Protein AF-A0A5C6AWB6-F1 (afdb_monomer_lite)

Foldseek 3Di:
DDWWWWAFPPPRDIDIDDDDPVCQQPWDADPPPRGTTDTDDPDPPPDDDDDDDPDDPDPDPDPDQAAAEDEQEEAEDEQEQAEEEPNHHYHYYNYHYYNYNHDYHYDPD

pLDDT: mean 71.45, std 16.47, range [33.84, 91.0]

InterPro domains:
  IPR013429 Putative regulatory protein FmdB, zinc ribbon domain [SM00834] (1-42)
  IPR013429 Putative regulatory protein FmdB, zinc ribbon domain [TIGR02605] (1-50)

Secondary structure (DSSP, 8-state):
--EEEEEETTT--EEEEE--SSSTTS-EE-TTT--EEEEP------S-------------------EEEEES-EEES-SEEEEEETT-EEEEES-EEES-SEEEEEE--

Radius of gyration: 19.04 Å; chains: 1; bounding box: 38×43×44 Å

Structure (mmCIF, N/CA/C/O backbone):
data_AF-A0A5C6AWB6-F1
#
_entry.id   AF-A0A5C6AWB6-F1
#
loop_
_atom_site.group_PDB
_atom_site.id
_atom_site.type_symbol
_atom_site.label_atom_id
_atom_site.label_alt_id
_atom_site.label_comp_id
_atom_site.label_asym_id
_atom_site.label_entity_id
_atom_site.label_seq_id
_atom_site.pdbx_PDB_ins_code
_atom_site.Cartn_x
_atom_site.Cartn_y
_atom_site.Cartn_z
_atom_site.occupancy
_atom_site.B_iso_or_equiv
_atom_site.auth_seq_id
_atom_site.auth_comp_id
_atom_site.auth_asym_id
_atom_site.auth_atom_id
_atom_site.pdbx_PDB_model_num
ATOM 1 N N . MET A 1 1 ? 18.624 3.581 -10.702 1.00 74.62 1 MET A N 1
ATOM 2 C CA . MET A 1 1 ? 17.691 2.516 -11.132 1.00 74.62 1 MET A CA 1
ATOM 3 C C . MET A 1 1 ? 16.361 2.770 -10.443 1.00 74.62 1 MET A C 1
ATOM 5 O O . MET A 1 1 ? 16.409 3.121 -9.269 1.00 74.62 1 MET A O 1
ATOM 9 N N . PRO A 1 2 ? 15.223 2.710 -11.150 1.00 85.00 2 PRO A N 1
ATOM 10 C CA . PRO A 1 2 ? 13.903 2.915 -10.554 1.00 85.00 2 PRO A CA 1
ATOM 11 C C . PRO A 1 2 ? 13.545 1.815 -9.545 1.00 85.00 2 PRO A C 1
ATOM 13 O O . PRO A 1 2 ? 14.001 0.676 -9.657 1.00 85.00 2 PRO A O 1
ATOM 16 N N . LEU A 1 3 ? 12.717 2.180 -8.569 1.00 88.25 3 LEU A N 1
ATOM 17 C CA . LEU A 1 3 ? 12.095 1.256 -7.627 1.00 88.25 3 LEU A CA 1
ATOM 18 C C . LEU A 1 3 ? 10.730 0.831 -8.181 1.00 88.25 3 LEU A C 1
ATOM 20 O O . LEU A 1 3 ? 9.963 1.677 -8.644 1.00 88.25 3 LEU A O 1
ATOM 24 N N . TYR A 1 4 ? 10.428 -0.462 -8.129 1.00 88.62 4 TYR A N 1
ATOM 25 C CA . TYR A 1 4 ? 9.132 -1.016 -8.514 1.00 88.62 4 TYR A CA 1
ATOM 26 C C . TYR A 1 4 ? 8.500 -1.750 -7.343 1.00 88.62 4 TYR A C 1
ATOM 28 O O . TYR A 1 4 ? 9.195 -2.427 -6.588 1.00 88.62 4 TYR A O 1
ATOM 36 N N . LEU A 1 5 ? 7.179 -1.643 -7.239 1.00 88.75 5 LEU A N 1
ATOM 37 C CA . LEU A 1 5 ? 6.384 -2.344 -6.244 1.00 88.75 5 LEU A CA 1
ATOM 38 C C . LEU A 1 5 ? 5.732 -3.574 -6.880 1.00 88.75 5 LEU A C 1
ATOM 40 O O . LEU A 1 5 ? 5.137 -3.473 -7.956 1.00 88.75 5 LEU A O 1
ATOM 44 N N . TYR A 1 6 ? 5.831 -4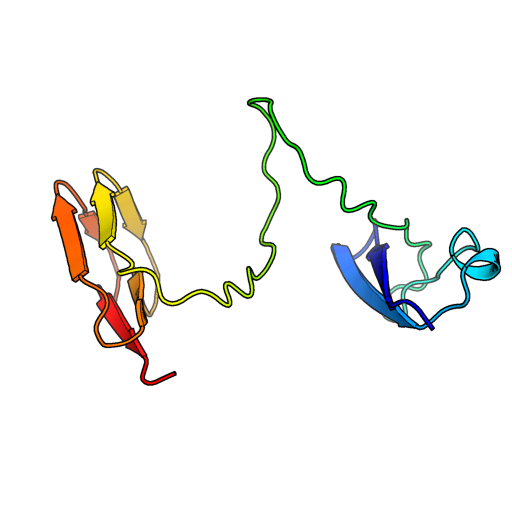.717 -6.212 1.00 88.06 6 TYR A N 1
ATOM 45 C CA . TYR A 1 6 ? 5.179 -5.963 -6.605 1.00 88.06 6 TYR A CA 1
ATOM 46 C C . TYR A 1 6 ? 4.293 -6.462 -5.471 1.00 88.06 6 TYR A C 1
ATOM 48 O O . TYR A 1 6 ? 4.698 -6.414 -4.311 1.00 88.06 6 TYR A O 1
ATOM 56 N N . GLU A 1 7 ? 3.113 -6.969 -5.804 1.00 88.19 7 GLU A N 1
ATOM 57 C CA . GLU A 1 7 ? 2.177 -7.564 -4.854 1.00 88.19 7 GLU A CA 1
ATOM 58 C C . GLU A 1 7 ? 2.086 -9.071 -5.091 1.00 88.19 7 GLU A C 1
ATOM 60 O O . GLU A 1 7 ? 1.957 -9.539 -6.225 1.00 88.19 7 GLU A O 1
ATOM 65 N N . CYS A 1 8 ? 2.180 -9.846 -4.012 1.00 87.56 8 CYS A N 1
ATOM 66 C CA . CYS A 1 8 ? 1.966 -11.282 -4.077 1.00 87.56 8 CYS A CA 1
ATOM 67 C C . CYS A 1 8 ? 0.482 -11.628 -3.915 1.00 87.56 8 CYS A C 1
ATOM 69 O O . CYS A 1 8 ? -0.089 -11.404 -2.852 1.00 87.56 8 CYS A O 1
ATOM 71 N N . ASN A 1 9 ? -0.116 -12.306 -4.896 1.00 83.75 9 ASN A N 1
ATOM 72 C CA . ASN A 1 9 ? -1.524 -12.726 -4.823 1.00 83.75 9 ASN A CA 1
ATOM 73 C C . ASN A 1 9 ? -1.801 -13.808 -3.760 1.00 83.75 9 ASN A C 1
ATOM 75 O O . ASN A 1 9 ? -2.952 -14.033 -3.400 1.00 83.75 9 ASN A O 1
ATOM 79 N N . SER A 1 10 ? -0.769 -14.507 -3.270 1.00 84.50 10 SER A N 1
ATOM 80 C CA . SER A 1 10 ? -0.929 -15.593 -2.287 1.00 84.50 10 SER A CA 1
ATOM 81 C C . SER A 1 10 ? -0.800 -15.126 -0.838 1.00 84.50 10 SER A C 1
ATOM 83 O O . SER A 1 10 ? -1.589 -15.545 0.004 1.00 84.50 10 SER A O 1
ATOM 85 N N . CYS A 1 11 ? 0.183 -14.275 -0.530 1.00 85.19 11 CYS A N 1
ATOM 86 C CA . CYS A 1 11 ? 0.412 -13.779 0.833 1.00 85.19 11 CYS A CA 1
ATOM 87 C C . CYS A 1 11 ? 0.089 -12.289 1.017 1.00 85.19 11 CYS A C 1
ATOM 89 O O . CYS A 1 11 ? 0.282 -11.765 2.112 1.00 85.19 11 CYS A O 1
ATOM 91 N N . SER A 1 12 ? -0.362 -11.601 -0.040 1.00 81.56 12 SER A N 1
ATOM 92 C CA . SER A 1 12 ? -0.698 -10.167 -0.050 1.00 81.56 12 SER A CA 1
ATOM 93 C C . SER A 1 12 ? 0.417 -9.262 0.484 1.00 81.56 12 SER A C 1
ATOM 95 O O . SER A 1 12 ? 0.165 -8.174 0.997 1.00 81.56 12 SER A O 1
ATOM 97 N N . CYS A 1 13 ? 1.665 -9.726 0.393 1.00 80.75 13 CYS A N 1
ATOM 98 C CA . CYS A 1 13 ? 2.834 -8.953 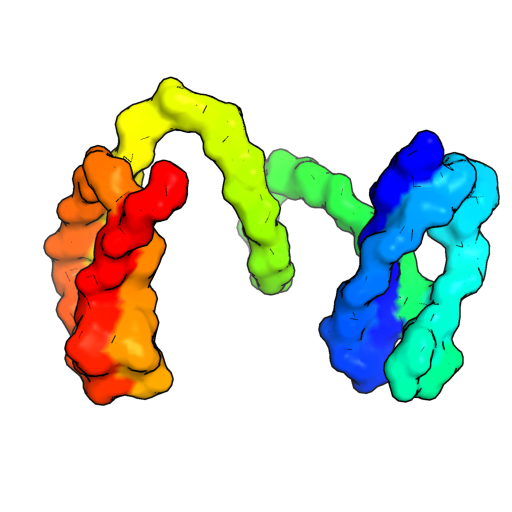0.777 1.00 80.75 13 CYS A CA 1
ATOM 99 C C . CYS A 1 13 ? 3.317 -8.107 -0.395 1.00 80.75 13 CYS A C 1
ATOM 101 O O . CYS A 1 13 ? 3.292 -8.538 -1.553 1.00 80.75 13 CYS A O 1
ATOM 103 N N . PHE A 1 14 ? 3.797 -6.916 -0.057 1.00 84.94 14 PHE A N 1
ATOM 104 C CA . PHE A 1 14 ? 4.385 -5.983 -0.999 1.00 84.94 14 PHE A CA 1
ATOM 105 C C . PHE A 1 14 ? 5.905 -6.102 -0.974 1.00 84.94 14 PHE A C 1
ATOM 107 O O . PHE A 1 14 ? 6.515 -6.184 0.092 1.00 84.94 14 PHE A O 1
ATOM 114 N N . HIS A 1 15 ? 6.509 -6.096 -2.156 1.00 85.81 15 HIS A N 1
ATOM 115 C CA . HIS A 1 15 ? 7.950 -6.150 -2.336 1.00 85.81 15 HIS A CA 1
ATOM 116 C C . HIS A 1 15 ? 8.413 -4.958 -3.166 1.00 85.81 15 HIS A C 1
ATOM 118 O O . HIS A 1 15 ? 7.965 -4.757 -4.295 1.00 85.81 15 HIS A O 1
ATOM 124 N N . GLU A 1 16 ? 9.333 -4.183 -2.603 1.00 89.88 16 GLU A N 1
ATOM 125 C CA . GLU A 1 16 ? 9.975 -3.054 -3.264 1.00 89.88 16 GLU A CA 1
ATOM 126 C C . GLU A 1 16 ? 11.317 -3.502 -3.841 1.00 89.88 16 GLU A C 1
ATOM 128 O O . GLU A 1 16 ? 12.211 -3.928 -3.113 1.00 89.88 16 GLU A O 1
ATOM 133 N N . VAL A 1 17 ? 11.466 -3.430 -5.164 1.00 89.44 17 VAL A N 1
ATOM 134 C CA . VAL A 1 17 ? 12.640 -3.966 -5.862 1.00 89.44 17 VAL A CA 1
ATOM 135 C C . VAL A 1 17 ? 13.232 -2.904 -6.779 1.00 89.44 17 VAL A C 1
ATOM 137 O O . VAL A 1 17 ? 12.546 -2.369 -7.654 1.00 89.44 17 VAL A O 1
ATOM 140 N N . LEU A 1 18 ? 14.527 -2.618 -6.618 1.00 91.00 18 LEU A N 1
ATOM 141 C CA . LEU A 1 18 ? 15.280 -1.821 -7.587 1.00 91.00 18 LEU A CA 1
ATOM 142 C C . LEU A 1 18 ? 15.591 -2.677 -8.814 1.00 91.00 18 LEU A C 1
ATOM 144 O O . LEU A 1 18 ? 16.329 -3.656 -8.718 1.00 91.00 18 LEU A O 1
ATOM 148 N N . ARG A 1 19 ? 15.064 -2.290 -9.976 1.00 88.62 19 ARG A N 1
ATOM 149 C CA . ARG A 1 19 ? 15.357 -2.953 -11.256 1.00 88.62 19 ARG A CA 1
ATOM 150 C C . ARG A 1 19 ? 15.627 -1.939 -12.351 1.00 88.62 19 ARG A C 1
ATOM 152 O O . ARG A 1 19 ? 15.319 -0.753 -12.216 1.00 88.62 19 ARG A O 1
ATOM 159 N N . LYS A 1 20 ? 16.204 -2.396 -13.456 1.00 90.44 20 LYS A N 1
ATOM 160 C CA . LYS A 1 20 ? 16.239 -1.598 -14.681 1.00 90.44 20 LYS A CA 1
ATOM 161 C C . LYS A 1 20 ? 14.854 -1.554 -15.337 1.00 90.44 20 LYS A C 1
ATOM 163 O O . LYS A 1 20 ? 13.967 -2.346 -15.027 1.00 90.44 20 LYS A O 1
ATOM 168 N N . MET A 1 21 ? 14.672 -0.601 -16.250 1.00 85.50 21 MET A N 1
ATOM 169 C CA . MET A 1 21 ? 13.397 -0.395 -16.949 1.00 85.50 21 MET A CA 1
ATOM 170 C C . MET A 1 21 ? 12.996 -1.574 -17.848 1.00 85.50 21 MET A C 1
ATOM 172 O O . MET A 1 21 ? 11.809 -1.830 -17.999 1.00 85.50 21 MET A O 1
ATOM 176 N N . ASP A 1 22 ? 13.960 -2.287 -18.424 1.00 90.94 22 ASP A N 1
ATOM 177 C CA . ASP A 1 22 ? 13.778 -3.493 -19.246 1.00 90.94 22 ASP A CA 1
ATOM 178 C C . ASP A 1 22 ? 13.463 -4.749 -18.414 1.00 90.94 22 ASP A C 1
ATOM 180 O O . ASP A 1 22 ? 12.810 -5.674 -18.889 1.00 90.94 22 ASP A O 1
ATOM 184 N N . GLU A 1 23 ? 13.880 -4.770 -17.150 1.00 86.44 23 GLU A N 1
ATOM 185 C CA . GLU A 1 23 ? 13.673 -5.881 -16.211 1.00 86.44 23 GLU A CA 1
ATOM 186 C C . GLU A 1 23 ? 12.370 -5.746 -15.396 1.00 86.44 23 GLU A C 1
ATOM 188 O O . GLU A 1 23 ? 12.020 -6.628 -14.604 1.00 86.44 23 GLU A O 1
ATOM 193 N N . ARG A 1 24 ? 11.635 -4.639 -15.567 1.00 84.25 24 ARG A N 1
ATOM 194 C CA . ARG A 1 24 ? 10.448 -4.312 -14.758 1.00 84.25 24 ARG A CA 1
ATOM 195 C C . ARG A 1 24 ? 9.268 -5.263 -14.970 1.00 84.25 24 ARG A C 1
ATOM 197 O O . ARG A 1 24 ? 8.458 -5.432 -14.074 1.00 84.25 24 ARG A O 1
ATOM 204 N N . ASP A 1 25 ? 9.131 -5.833 -16.163 1.00 84.94 25 ASP A N 1
ATOM 205 C CA . ASP A 1 25 ? 7.996 -6.697 -16.516 1.00 84.94 25 ASP A CA 1
ATOM 206 C C . ASP A 1 25 ? 8.374 -8.190 -16.404 1.00 84.94 25 ASP A C 1
ATOM 208 O O . ASP A 1 25 ? 7.579 -9.072 -16.721 1.00 84.94 25 ASP A O 1
ATOM 212 N N . GLN A 1 26 ? 9.590 -8.492 -15.930 1.00 88.31 26 GLN A N 1
ATOM 213 C CA . GLN A 1 26 ? 10.020 -9.860 -15.649 1.00 88.31 26 GLN A CA 1
ATOM 214 C C . GLN A 1 26 ? 9.347 -10.391 -14.382 1.00 88.31 26 GLN A C 1
ATOM 216 O O . GLN A 1 26 ? 9.228 -9.668 -13.389 1.00 88.31 26 GLN A O 1
ATOM 221 N N . ALA A 1 27 ? 8.996 -11.681 -14.391 1.00 84.25 27 ALA A N 1
ATOM 222 C CA . ALA A 1 27 ? 8.384 -12.353 -13.250 1.00 84.25 27 ALA A CA 1
ATOM 223 C C . ALA A 1 27 ? 9.190 -12.119 -11.959 1.00 84.25 27 ALA A C 1
ATOM 225 O O . ALA A 1 27 ? 10.416 -12.269 -11.920 1.00 84.25 27 ALA A O 1
ATOM 226 N N . PHE A 1 28 ? 8.487 -11.726 -10.901 1.00 87.56 28 PHE A N 1
ATOM 227 C CA . PHE A 1 28 ? 9.033 -11.617 -9.555 1.00 87.56 28 PHE A CA 1
ATOM 228 C C . PHE A 1 28 ? 8.386 -12.694 -8.687 1.00 87.56 28 PHE A C 1
ATOM 230 O O . PHE A 1 28 ? 7.184 -12.929 -8.791 1.00 87.56 28 PHE A O 1
ATOM 237 N N . PHE A 1 29 ? 9.181 -13.367 -7.861 1.00 89.50 29 PHE A N 1
ATOM 238 C CA . PHE A 1 29 ? 8.697 -14.400 -6.951 1.00 89.50 29 PHE A CA 1
ATOM 239 C C . PHE A 1 29 ? 8.754 -13.876 -5.524 1.00 89.50 29 PHE A C 1
ATOM 241 O O . PHE A 1 29 ? 9.733 -13.248 -5.124 1.00 89.50 29 PHE A O 1
ATOM 248 N N . CYS A 1 30 ? 7.704 -14.144 -4.759 1.00 87.38 30 CYS A N 1
ATOM 249 C CA . CYS A 1 30 ? 7.626 -13.759 -3.364 1.00 87.38 30 CYS A CA 1
ATOM 250 C C . CYS A 1 30 ? 8.666 -14.518 -2.535 1.00 87.38 30 CYS A C 1
ATOM 252 O O . CYS A 1 30 ? 8.695 -15.748 -2.540 1.0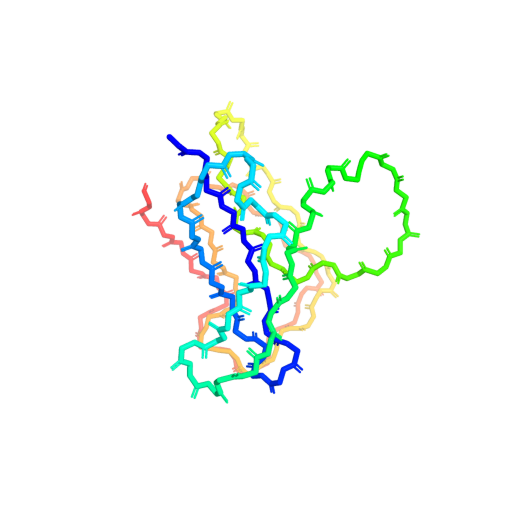0 87.38 30 CYS A O 1
ATOM 254 N N . GLU A 1 31 ? 9.452 -13.794 -1.742 1.00 83.75 31 GLU A N 1
ATOM 255 C CA . GLU A 1 31 ? 10.447 -14.392 -0.841 1.00 83.75 31 GLU A CA 1
ATOM 256 C C . GLU A 1 31 ? 9.822 -15.169 0.329 1.00 83.75 31 GLU A C 1
ATOM 258 O O . GLU A 1 31 ? 10.491 -15.987 0.952 1.00 83.75 31 GLU A O 1
ATOM 263 N N . GLN A 1 32 ? 8.539 -14.941 0.631 1.00 82.44 32 GLN A N 1
ATOM 264 C CA . GLN A 1 32 ? 7.854 -15.598 1.748 1.00 82.44 32 GLN A CA 1
ATOM 265 C C . GLN A 1 32 ? 7.124 -16.881 1.348 1.00 82.44 32 GLN A C 1
ATOM 267 O O . GLN A 1 32 ? 7.118 -17.844 2.109 1.00 82.44 32 GLN A O 1
ATOM 272 N N . CYS A 1 33 ? 6.482 -16.903 0.177 1.00 85.62 33 CYS A N 1
ATOM 273 C CA . CYS A 1 33 ? 5.644 -18.032 -0.242 1.00 85.62 33 CYS A CA 1
ATOM 274 C C . CYS A 1 33 ? 6.049 -18.653 -1.585 1.00 85.62 33 CYS A C 1
ATOM 276 O O . CYS A 1 33 ? 5.478 -19.667 -1.978 1.00 85.62 33 CYS A O 1
ATOM 278 N N . GLY A 1 34 ? 7.007 -18.063 -2.306 1.00 85.19 34 GLY A N 1
ATOM 279 C CA . GLY A 1 34 ? 7.468 -18.543 -3.612 1.00 85.19 34 GLY A CA 1
ATOM 280 C C . GLY A 1 34 ? 6.484 -18.329 -4.767 1.00 85.19 34 GLY A C 1
ATOM 281 O O . GLY A 1 34 ? 6.812 -18.648 -5.908 1.00 85.19 34 GLY A O 1
ATOM 282 N N . ALA A 1 35 ? 5.290 -17.788 -4.507 1.00 86.81 35 ALA A N 1
ATOM 283 C CA . ALA A 1 35 ? 4.307 -17.504 -5.546 1.00 86.81 35 ALA A CA 1
ATOM 284 C C . ALA A 1 35 ? 4.736 -16.324 -6.430 1.00 86.81 35 ALA A C 1
ATOM 286 O O . ALA A 1 35 ? 5.516 -15.462 -6.018 1.00 86.81 35 ALA A O 1
ATOM 287 N N . THR A 1 36 ? 4.209 -16.274 -7.653 1.00 88.00 36 THR A N 1
ATOM 288 C CA . THR A 1 36 ? 4.449 -15.164 -8.579 1.00 88.00 36 THR A CA 1
ATOM 289 C C . THR A 1 36 ? 3.745 -13.900 -8.094 1.00 88.00 36 THR A C 1
ATOM 291 O O . THR A 1 36 ? 2.582 -13.933 -7.689 1.00 88.00 36 THR A O 1
ATOM 294 N N . CYS A 1 37 ? 4.464 -12.787 -8.144 1.00 88.25 37 CYS A N 1
ATOM 295 C CA . CYS A 1 37 ? 3.960 -11.464 -7.827 1.00 88.25 37 CYS A CA 1
ATOM 296 C C . CYS A 1 37 ? 3.735 -10.659 -9.103 1.00 88.25 37 CYS A C 1
ATOM 298 O O . CYS A 1 37 ? 4.501 -10.761 -10.067 1.00 88.25 37 CYS A O 1
ATOM 300 N N . GLU A 1 38 ? 2.728 -9.797 -9.065 1.00 85.81 38 GLU A N 1
ATOM 301 C CA . GLU A 1 38 ? 2.402 -8.887 -10.155 1.00 85.81 38 GLU A CA 1
ATOM 302 C C . GLU A 1 38 ? 2.897 -7.477 -9.841 1.00 85.81 38 GLU A C 1
ATOM 304 O O . GLU A 1 38 ? 2.932 -7.046 -8.686 1.00 85.81 38 GLU A O 1
ATOM 309 N N . ARG A 1 39 ? 3.329 -6.753 -10.878 1.00 87.06 39 ARG A N 1
ATOM 310 C CA . ARG A 1 39 ? 3.823 -5.385 -10.723 1.00 87.06 39 ARG A CA 1
ATOM 311 C C . ARG A 1 39 ? 2.654 -4.436 -10.493 1.00 87.06 39 ARG A C 1
ATOM 313 O O . ARG A 1 39 ? 1.772 -4.311 -11.341 1.00 87.06 39 ARG A O 1
ATOM 320 N N . VAL A 1 40 ? 2.706 -3.693 -9.396 1.00 86.06 40 VAL A N 1
ATOM 321 C CA . VAL A 1 40 ? 1.716 -2.667 -9.080 1.00 86.06 40 VAL A CA 1
ATOM 322 C C . VAL A 1 40 ? 1.990 -1.440 -9.947 1.00 86.06 40 VAL A C 1
ATOM 324 O O . VAL A 1 40 ? 3.044 -0.804 -9.866 1.00 86.06 40 VAL A O 1
ATOM 327 N N . MET A 1 41 ? 1.034 -1.109 -10.811 1.00 77.88 41 MET A N 1
ATOM 328 C CA . MET A 1 41 ? 1.051 0.119 -11.601 1.00 77.88 41 MET A CA 1
ATOM 329 C C . MET A 1 41 ? 0.435 1.247 -10.778 1.00 77.88 41 MET A C 1
ATOM 331 O O . MET A 1 41 ? -0.785 1.351 -10.671 1.00 77.88 41 MET A O 1
ATOM 335 N N . THR A 1 42 ? 1.264 2.122 -10.212 1.00 63.69 42 THR A N 1
ATOM 336 C CA . THR A 1 42 ? 0.791 3.355 -9.571 1.00 63.69 42 THR A CA 1
ATOM 337 C C . THR A 1 42 ? 0.380 4.363 -10.644 1.00 63.69 42 THR A C 1
ATOM 339 O O . THR A 1 42 ? 1.121 5.273 -11.011 1.00 63.69 42 THR A O 1
ATOM 342 N N . CYS A 1 43 ? -0.818 4.189 -11.194 1.00 54.34 43 CYS A N 1
ATOM 343 C CA . CYS A 1 43 ? -1.474 5.227 -11.976 1.00 54.34 43 CYS A CA 1
ATOM 344 C C . CYS A 1 43 ? -2.003 6.272 -10.987 1.00 54.34 43 CYS A C 1
ATOM 346 O O . CYS A 1 43 ? -2.849 5.957 -10.150 1.00 54.34 43 CYS A O 1
ATOM 348 N N . ALA A 1 44 ? -1.527 7.516 -11.067 1.00 48.53 44 ALA A N 1
ATOM 349 C CA . ALA A 1 44 ? -2.190 8.623 -10.390 1.00 48.53 44 ALA A CA 1
ATOM 350 C C . ALA A 1 44 ? -3.601 8.760 -10.985 1.00 48.53 44 ALA A C 1
ATOM 352 O O . ALA A 1 44 ? -3.772 9.293 -12.080 1.00 48.53 44 ALA A O 1
ATOM 353 N N . ASN A 1 45 ? -4.608 8.221 -10.296 1.00 48.19 45 ASN A N 1
ATOM 354 C CA . ASN A 1 45 ? -6.011 8.359 -10.673 1.00 48.19 45 ASN A CA 1
ATOM 355 C C . ASN A 1 45 ? -6.441 9.821 -10.467 1.00 48.19 45 ASN A C 1
ATOM 357 O O . ASN A 1 45 ? -6.998 10.184 -9.432 1.00 48.19 45 ASN A O 1
ATOM 361 N N . LEU A 1 46 ? -6.177 10.684 -11.452 1.00 46.97 46 LEU A N 1
ATOM 362 C CA . LEU A 1 46 ? -6.888 11.950 -11.586 1.00 46.97 46 LEU A CA 1
ATOM 363 C C . LEU A 1 46 ? -8.292 11.607 -12.104 1.00 46.97 46 LEU A C 1
ATOM 365 O O . LEU A 1 46 ? -8.463 11.313 -13.281 1.00 46.97 46 LEU A O 1
ATOM 369 N N . ASN A 1 47 ? -9.281 11.648 -11.208 1.00 49.84 47 ASN A N 1
ATOM 370 C CA . ASN A 1 47 ? -10.701 11.355 -11.442 1.00 49.84 47 ASN A CA 1
ATOM 371 C C . ASN A 1 47 ? -11.057 9.876 -11.686 1.00 49.84 47 ASN A C 1
ATOM 373 O O . ASN A 1 47 ? -10.957 9.376 -12.801 1.00 49.84 47 ASN A O 1
ATOM 377 N N . SER A 1 48 ? -11.646 9.223 -10.678 1.00 39.62 48 SER A N 1
ATOM 378 C CA . SER A 1 48 ? -13.038 8.728 -10.728 1.00 39.62 48 SER A CA 1
ATOM 379 C C . SER A 1 48 ? -13.364 7.900 -9.485 1.00 39.62 48 SER A C 1
ATOM 381 O O . SER A 1 48 ? -12.576 7.091 -9.010 1.00 39.62 48 SER A O 1
ATOM 383 N N . LYS A 1 49 ? -14.553 8.144 -8.944 1.00 47.69 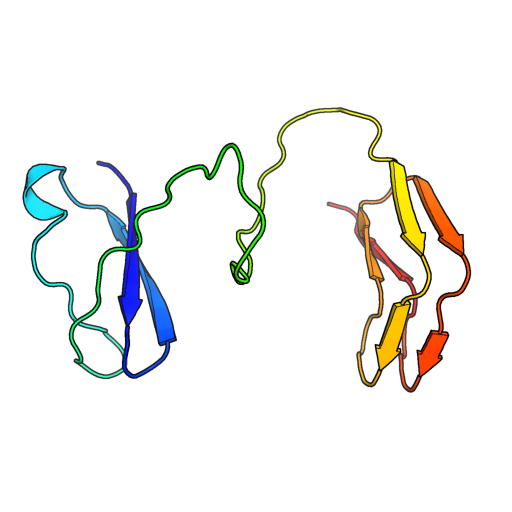49 LYS A N 1
ATOM 384 C CA . LYS A 1 49 ? -15.144 7.453 -7.801 1.00 47.69 49 LYS A CA 1
ATOM 385 C C . LYS A 1 49 ? -15.293 5.959 -8.108 1.00 47.69 49 LYS A C 1
ATOM 387 O O . LYS A 1 49 ? -16.178 5.639 -8.883 1.00 47.69 49 LYS A O 1
ATOM 392 N N . THR A 1 50 ? -14.479 5.097 -7.496 1.00 43.44 50 THR A N 1
ATOM 393 C CA . THR A 1 50 ? -14.811 3.741 -6.994 1.00 43.44 50 THR A CA 1
ATOM 394 C C . THR A 1 50 ? -13.531 2.982 -6.628 1.00 43.44 50 THR A C 1
ATOM 396 O O . THR A 1 50 ? -12.491 3.195 -7.241 1.00 43.44 50 THR A O 1
ATOM 399 N N . SER A 1 51 ? -13.656 2.068 -5.659 1.00 42.09 51 SER A N 1
ATOM 400 C CA . SER A 1 51 ? -12.695 1.030 -5.240 1.00 42.09 51 SER A CA 1
ATOM 401 C C . SER A 1 51 ? -11.396 1.489 -4.560 1.00 42.09 51 SER A C 1
ATOM 403 O O . SER A 1 51 ? -10.365 1.703 -5.183 1.00 42.09 51 SER A O 1
ATOM 405 N N . GLU A 1 52 ? -11.506 1.609 -3.235 1.00 48.25 52 GLU A N 1
ATOM 406 C CA . GLU A 1 52 ? -10.550 1.199 -2.193 1.00 48.25 52 GLU A CA 1
ATOM 407 C C . GLU A 1 52 ? -9.107 0.883 -2.634 1.00 48.25 52 GLU A C 1
ATOM 409 O O . GLU A 1 52 ? -8.708 -0.273 -2.761 1.00 48.25 52 GLU A O 1
ATOM 414 N N . CYS A 1 53 ? -8.278 1.922 -2.739 1.00 36.72 53 CYS A N 1
ATOM 415 C CA . CYS A 1 53 ? -6.831 1.773 -2.600 1.00 36.72 53 CYS A CA 1
ATOM 416 C C . CYS A 1 53 ? -6.489 1.665 -1.110 1.00 36.72 53 CYS A C 1
ATOM 418 O O . CYS A 1 53 ? -6.643 2.632 -0.357 1.00 36.72 53 CYS A O 1
ATOM 420 N N . LYS A 1 54 ? -6.005 0.502 -0.671 1.00 44.09 54 LYS A N 1
ATOM 421 C CA . LYS A 1 54 ? -5.416 0.362 0.662 1.00 44.09 54 LYS A CA 1
ATOM 422 C C . LYS A 1 54 ? -4.042 1.039 0.685 1.00 44.09 54 LYS A C 1
ATOM 424 O O . LYS A 1 54 ? -3.121 0.620 -0.000 1.00 44.09 54 LYS A O 1
ATOM 429 N N . ALA A 1 55 ? -3.985 2.106 1.481 1.00 42.22 55 ALA A N 1
ATOM 430 C CA . ALA A 1 55 ? -2.822 2.741 2.097 1.00 42.22 55 ALA A CA 1
ATOM 431 C C . ALA A 1 55 ? -1.574 2.932 1.214 1.00 42.22 55 ALA A C 1
ATOM 433 O O . ALA A 1 55 ? -0.608 2.180 1.284 1.00 42.22 55 ALA A O 1
ATOM 434 N N . SER A 1 56 ? -1.545 4.046 0.481 1.00 44.56 56 SER A N 1
ATOM 435 C CA . SER A 1 56 ? -0.287 4.702 0.117 1.00 44.56 56 SER A CA 1
ATOM 436 C C . SER A 1 56 ? 0.094 5.658 1.248 1.00 44.56 56 SER A C 1
ATOM 438 O O . SER A 1 56 ? -0.642 6.610 1.517 1.00 44.56 56 SER A O 1
ATOM 440 N N . THR A 1 57 ? 1.228 5.423 1.908 1.00 42.38 57 THR A N 1
ATOM 441 C CA . THR A 1 57 ? 1.889 6.418 2.761 1.00 42.38 57 THR A CA 1
ATOM 442 C C . THR A 1 57 ? 2.194 7.642 1.897 1.00 42.38 57 THR A C 1
ATOM 444 O O . THR A 1 57 ? 3.098 7.623 1.065 1.00 42.38 57 THR A O 1
ATOM 447 N N . GLN A 1 58 ? 1.376 8.689 2.023 1.00 42.88 58 GLN A N 1
ATOM 448 C CA . GLN A 1 58 ? 1.587 9.953 1.327 1.00 42.88 58 GLN A CA 1
ATOM 449 C C . GLN A 1 58 ? 2.724 10.705 2.024 1.00 42.88 58 GLN A C 1
ATOM 451 O O . GLN A 1 58 ? 2.520 11.284 3.088 1.00 42.88 58 GLN A O 1
ATOM 456 N N . TYR A 1 59 ? 3.907 10.739 1.414 1.00 33.84 59 TYR A N 1
ATOM 457 C CA . TYR A 1 59 ? 4.887 11.784 1.703 1.00 33.84 59 TYR A CA 1
ATOM 458 C C . TYR A 1 59 ? 4.347 13.096 1.121 1.00 33.84 59 TYR A C 1
ATOM 460 O O . TYR A 1 59 ? 4.478 13.364 -0.073 1.00 33.84 59 TYR A O 1
ATOM 468 N N . ARG A 1 60 ? 3.659 13.884 1.953 1.00 41.72 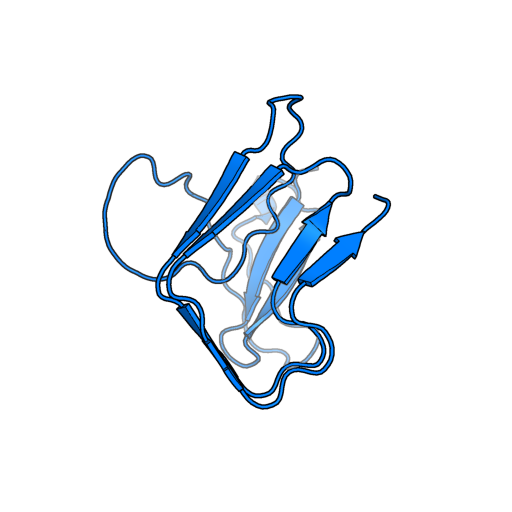60 ARG A N 1
ATOM 469 C CA . ARG A 1 60 ? 3.322 15.277 1.644 1.00 41.72 60 ARG A CA 1
ATOM 470 C C . ARG A 1 60 ? 4.484 16.152 2.092 1.00 41.72 60 ARG A C 1
ATOM 472 O O . ARG A 1 60 ? 4.544 16.553 3.247 1.00 41.72 60 ARG A O 1
ATOM 479 N N . ASP A 1 61 ? 5.393 16.434 1.168 1.00 39.38 61 ASP A N 1
ATOM 480 C CA . ASP A 1 61 ? 6.271 17.592 1.293 1.00 39.38 61 ASP A CA 1
ATOM 481 C C . ASP A 1 61 ? 5.485 18.813 0.797 1.00 39.38 61 ASP A C 1
ATOM 483 O O . ASP A 1 61 ? 5.036 18.858 -0.352 1.00 39.38 61 ASP A O 1
ATOM 487 N N . GLY A 1 62 ? 5.192 19.743 1.699 1.00 39.31 62 GLY A N 1
ATOM 488 C CA . GLY A 1 62 ? 4.364 20.902 1.390 1.00 39.31 62 GLY A CA 1
ATOM 489 C C . GLY A 1 62 ? 3.762 21.529 2.634 1.00 39.31 62 GLY A C 1
ATOM 490 O O . GLY A 1 62 ? 2.649 21.190 3.036 1.00 39.31 62 GLY A O 1
ATOM 491 N N . THR A 1 63 ? 4.496 22.490 3.195 1.00 43.28 63 THR A N 1
ATOM 492 C CA . THR A 1 63 ? 4.012 23.527 4.113 1.00 43.28 63 THR A CA 1
ATOM 493 C C . THR A 1 63 ? 2.700 24.120 3.603 1.00 43.28 63 THR A C 1
ATOM 495 O O . THR A 1 63 ? 2.667 25.037 2.785 1.00 43.28 63 THR A O 1
ATOM 498 N N . SER A 1 64 ? 1.603 23.559 4.076 1.00 45.50 64 SER A N 1
ATOM 499 C CA . SER A 1 64 ? 0.250 24.060 3.927 1.00 45.50 64 SER A CA 1
ATOM 500 C C . SER A 1 64 ? -0.392 23.779 5.270 1.00 45.50 64 SER A C 1
ATOM 502 O O . SER A 1 64 ? -0.222 22.687 5.804 1.00 45.50 64 SER A O 1
ATOM 504 N N . GLU A 1 65 ? -1.011 24.781 5.881 1.00 47.84 65 GLU A N 1
ATOM 505 C CA . GLU A 1 65 ? -1.679 24.633 7.171 1.00 47.84 65 GLU A CA 1
ATOM 506 C C . GLU A 1 65 ? -2.702 23.493 7.053 1.00 47.84 65 GLU A C 1
ATOM 508 O O . GLU A 1 65 ? -3.732 23.624 6.390 1.00 47.84 65 GLU A O 1
ATOM 513 N N . ILE A 1 66 ? -2.363 22.322 7.603 1.00 52.81 66 ILE A N 1
ATOM 514 C CA . ILE A 1 66 ? -3.170 21.113 7.456 1.00 52.81 66 ILE A CA 1
ATOM 515 C C . ILE A 1 66 ? -4.343 21.247 8.426 1.00 52.81 66 ILE A C 1
ATOM 517 O O . ILE A 1 66 ? -4.262 20.860 9.589 1.00 52.81 66 ILE A O 1
ATOM 521 N N . GLU A 1 67 ? -5.445 21.831 7.966 1.00 55.94 67 GLU A N 1
ATOM 522 C CA . GLU A 1 67 ? -6.714 21.748 8.683 1.00 55.94 67 GLU A CA 1
ATOM 523 C C . GLU A 1 67 ? -7.362 20.388 8.390 1.00 55.94 67 GLU A C 1
ATOM 525 O O . GLU A 1 67 ? -7.745 20.089 7.258 1.00 55.94 67 GLU A O 1
ATOM 530 N N . SER A 1 68 ? -7.476 19.542 9.417 1.00 60.78 68 SER A N 1
ATOM 531 C CA . SER A 1 68 ? -8.129 18.231 9.309 1.00 60.78 68 SER A CA 1
ATOM 532 C C . SER A 1 68 ? -9.523 18.281 9.932 1.00 60.78 68 SER A C 1
ATOM 534 O O . SER A 1 68 ? -9.666 18.522 11.132 1.00 60.78 68 SER A O 1
ATOM 536 N N . GLN A 1 69 ? -10.562 18.042 9.125 1.00 63.19 69 GLN A N 1
ATOM 537 C CA . GLN A 1 69 ? -11.947 17.918 9.591 1.00 63.19 69 GLN A CA 1
ATOM 538 C C . GLN A 1 69 ? -12.350 16.442 9.617 1.00 63.19 69 GLN A C 1
ATOM 540 O O . GLN A 1 69 ? -12.354 15.783 8.578 1.00 63.19 69 GLN A O 1
ATOM 545 N N . ILE A 1 70 ? -12.694 15.916 10.794 1.00 66.50 70 ILE A N 1
ATOM 546 C CA . ILE A 1 70 ? -13.117 14.519 10.963 1.00 66.50 70 ILE A CA 1
ATOM 547 C C . ILE A 1 70 ? -14.513 14.530 11.580 1.00 66.50 70 ILE A C 1
ATOM 549 O O . ILE A 1 70 ? -14.683 14.962 12.721 1.00 66.50 70 ILE A O 1
ATOM 553 N N . ASN A 1 71 ? -15.511 14.052 10.832 1.00 65.19 71 ASN A N 1
ATOM 554 C CA . ASN A 1 71 ? -16.915 14.132 11.231 1.00 65.19 71 ASN A CA 1
ATOM 555 C C . ASN A 1 71 ? -17.632 12.781 11.122 1.00 65.19 71 ASN A C 1
ATOM 557 O O . ASN A 1 71 ? -17.407 12.044 10.164 1.00 65.19 71 ASN A O 1
ATOM 561 N N . ASN A 1 72 ? -18.548 12.513 12.060 1.00 57.62 72 ASN A N 1
ATOM 562 C CA . ASN A 1 72 ? -19.476 11.370 12.063 1.00 57.62 72 ASN A CA 1
ATOM 563 C C . ASN A 1 72 ? -18.827 9.974 12.038 1.00 57.62 72 ASN A C 1
ATOM 565 O O . ASN A 1 72 ? -19.436 9.020 11.553 1.00 57.62 72 ASN A O 1
ATOM 569 N N . ASN A 1 73 ? -17.609 9.827 12.565 1.00 65.88 73 ASN A N 1
ATOM 570 C CA . ASN A 1 73 ? -16.927 8.536 12.580 1.00 65.88 73 ASN A CA 1
ATOM 571 C C . ASN A 1 73 ? -17.089 7.823 13.922 1.00 65.88 73 ASN A C 1
ATOM 573 O O . ASN A 1 73 ? -16.926 8.422 14.986 1.00 65.88 73 ASN A O 1
ATOM 577 N N . THR A 1 74 ? -17.372 6.519 13.864 1.00 69.62 74 THR A N 1
ATOM 578 C CA . THR A 1 74 ? -17.295 5.633 15.031 1.00 69.62 74 THR A CA 1
ATOM 579 C C . THR A 1 74 ? -16.019 4.810 14.941 1.00 69.62 74 THR A C 1
ATOM 581 O O . THR A 1 74 ? -15.846 4.035 14.003 1.00 69.62 74 THR A O 1
ATOM 584 N N . MET A 1 75 ? -15.120 4.984 15.903 1.00 72.69 75 MET A N 1
ATOM 585 C CA . MET A 1 75 ? -13.872 4.232 15.995 1.00 72.69 75 MET A CA 1
ATOM 586 C C . MET A 1 75 ? -13.998 3.231 17.140 1.00 72.69 75 MET A C 1
ATOM 588 O O . MET A 1 75 ? -14.392 3.619 18.241 1.00 72.69 75 MET A O 1
ATOM 592 N N . THR A 1 76 ? -13.673 1.958 16.897 1.00 71.25 76 THR A N 1
ATOM 593 C CA . THR A 1 76 ? -13.778 0.914 17.926 1.00 71.25 76 THR A CA 1
ATOM 594 C C . THR A 1 76 ? -12.506 0.081 18.058 1.00 71.25 76 THR A C 1
ATOM 596 O O . THR A 1 76 ? -11.819 -0.163 17.069 1.00 71.25 76 THR A O 1
ATOM 599 N N . ASN A 1 77 ? -12.205 -0.363 19.284 1.00 56.06 77 ASN A N 1
ATOM 600 C CA . ASN A 1 77 ? -11.174 -1.364 19.604 1.00 56.06 77 ASN A CA 1
ATOM 601 C C . ASN A 1 77 ? -9.747 -1.027 19.108 1.00 56.06 77 ASN A C 1
ATOM 603 O O . ASN A 1 77 ? -9.044 -1.890 18.582 1.00 56.06 77 ASN A O 1
ATOM 607 N N . GLY A 1 78 ? -9.302 0.220 19.293 1.00 68.31 78 GLY A N 1
ATOM 608 C CA . GLY A 1 78 ? -7.947 0.678 18.947 1.00 68.31 78 GLY A CA 1
ATOM 609 C C . GLY A 1 78 ? -7.157 1.175 20.164 1.00 68.31 78 GLY A C 1
ATOM 610 O O . GLY A 1 78 ? -7.726 1.731 21.097 1.00 68.31 78 GLY A O 1
ATOM 611 N N . ARG A 1 79 ? -5.823 1.030 20.174 1.00 73.38 79 ARG A N 1
ATOM 612 C CA . ARG A 1 79 ? -4.982 1.671 21.212 1.00 73.38 79 ARG A CA 1
ATOM 613 C C . ARG A 1 79 ? -5.036 3.198 21.088 1.00 73.38 79 ARG A C 1
ATOM 615 O O . ARG A 1 79 ? -5.190 3.894 22.085 1.00 73.38 79 ARG A O 1
ATOM 622 N N . VAL A 1 80 ? -4.968 3.694 19.855 1.00 74.31 80 VAL A N 1
ATOM 623 C CA . VAL A 1 80 ? -5.088 5.111 19.504 1.00 74.31 80 VAL A CA 1
ATOM 624 C C . VAL A 1 80 ? -6.201 5.260 18.466 1.00 74.31 80 VAL A C 1
ATOM 626 O O . VAL A 1 80 ? -6.280 4.445 17.550 1.00 74.31 80 VAL A O 1
ATOM 629 N N . GLY A 1 81 ? -7.065 6.264 18.617 1.00 77.88 81 GLY A N 1
ATOM 630 C CA . GLY A 1 81 ? -8.099 6.614 17.647 1.00 77.88 81 GLY A CA 1
ATOM 631 C C . GLY A 1 81 ? -7.499 7.382 16.475 1.00 77.88 81 GLY A C 1
ATOM 632 O O . GLY A 1 81 ? -7.279 6.833 15.403 1.00 77.88 81 GLY A O 1
ATOM 633 N N . ILE A 1 82 ? -7.202 8.658 16.688 1.00 79.06 82 ILE A N 1
ATOM 634 C CA . ILE A 1 82 ? -6.673 9.574 15.677 1.00 79.06 82 ILE A CA 1
ATOM 635 C C . ILE A 1 82 ? 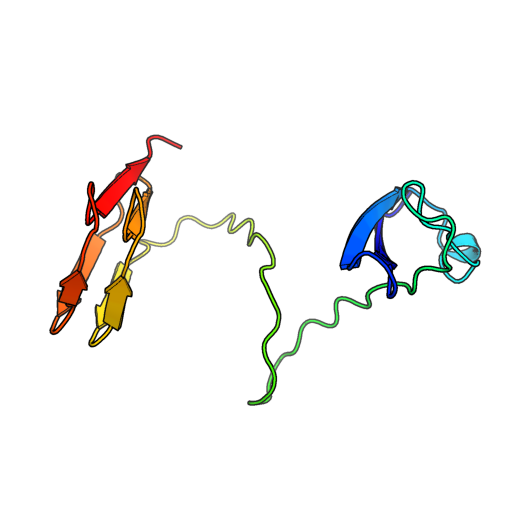-5.214 9.873 16.019 1.00 79.06 82 ILE A C 1
ATOM 637 O O . ILE A 1 82 ? -4.915 10.175 17.165 1.00 79.06 82 ILE A O 1
ATOM 641 N N . SER A 1 83 ? -4.306 9.817 15.048 1.00 78.31 83 SER A N 1
ATOM 642 C CA . SER A 1 83 ? -2.912 10.234 15.233 1.00 78.31 83 SER A CA 1
ATOM 643 C C . SER A 1 83 ? -2.605 11.379 14.273 1.00 78.31 83 SER A C 1
ATOM 645 O O . SER A 1 83 ? -2.875 11.259 13.077 1.00 78.31 83 SER A O 1
ATOM 647 N N . VAL A 1 84 ? -2.127 12.505 14.796 1.00 79.88 84 VAL A N 1
ATOM 648 C CA . VAL A 1 84 ? -1.902 13.754 14.050 1.00 79.88 84 VAL A CA 1
ATOM 649 C C . VAL A 1 84 ? -0.546 14.354 14.398 1.00 79.88 84 VAL A C 1
ATOM 651 O O . VAL A 1 84 ? -0.078 14.215 15.522 1.00 79.88 84 VAL A O 1
ATOM 654 N N . SER A 1 85 ? 0.090 15.053 13.461 1.00 76.25 85 SER A N 1
ATOM 655 C CA . SER A 1 85 ? 1.332 15.774 13.748 1.00 76.25 85 SER A CA 1
ATOM 656 C C . SER A 1 85 ? 1.059 17.009 14.611 1.00 76.25 85 SER A C 1
ATOM 658 O O . SER A 1 85 ? 0.010 17.663 14.513 1.00 76.25 85 SER A O 1
ATOM 660 N N . LYS A 1 86 ? 2.001 17.337 15.492 1.00 72.62 86 LYS A N 1
ATOM 661 C CA . LYS A 1 86 ? 1.909 18.497 16.379 1.00 72.62 86 LYS A CA 1
ATOM 662 C C . LYS A 1 86 ? 1.833 19.798 15.575 1.00 72.62 86 LYS A C 1
ATOM 664 O O . LYS A 1 86 ? 2.581 20.006 14.630 1.00 72.62 86 LYS A O 1
ATOM 669 N N . GLY A 1 87 ? 0.906 20.676 15.958 1.00 72.94 87 GLY A N 1
ATOM 670 C CA . GLY A 1 87 ? 0.604 21.913 15.223 1.00 72.94 87 GLY A CA 1
ATOM 671 C C . GLY A 1 87 ? -0.540 21.784 14.211 1.00 72.94 87 GLY A C 1
ATOM 672 O O . GLY A 1 87 ? -1.022 22.799 13.716 1.00 72.94 87 GLY A O 1
ATOM 673 N N . THR A 1 88 ? -1.041 20.570 13.958 1.00 71.38 88 THR A N 1
ATOM 674 C CA . THR A 1 88 ? -2.232 20.347 13.126 1.00 71.38 88 THR A CA 1
ATOM 675 C C . THR A 1 88 ? -3.489 20.825 13.848 1.00 71.38 88 THR A C 1
ATOM 677 O O . THR A 1 88 ? -3.779 20.412 14.975 1.00 71.38 88 THR A O 1
ATOM 680 N N . LYS A 1 89 ? -4.282 21.667 13.182 1.00 76.94 89 LYS A N 1
ATOM 681 C CA . LYS A 1 89 ? -5.587 22.100 13.684 1.00 76.94 89 LYS A CA 1
ATOM 682 C C . LYS A 1 89 ? -6.637 21.060 13.304 1.00 76.94 89 LYS A C 1
ATOM 684 O O . LYS A 1 89 ? -6.912 20.835 12.125 1.00 76.94 89 LYS A O 1
ATOM 689 N N . VAL A 1 90 ? -7.224 20.423 14.314 1.00 73.12 90 VAL A N 1
ATOM 690 C CA . VAL A 1 90 ? -8.225 19.365 14.136 1.00 73.12 90 VAL A CA 1
ATOM 691 C C . VAL A 1 90 ? -9.598 19.883 14.552 1.00 73.12 90 VAL A C 1
ATOM 693 O O . VAL A 1 90 ? -9.766 20.377 15.666 1.00 73.12 90 VAL A O 1
ATOM 696 N N . SER A 1 91 ? -10.589 19.753 13.670 1.00 76.19 91 SER A N 1
ATOM 697 C CA . SER A 1 91 ? -11.999 19.989 13.993 1.00 76.19 91 SER A CA 1
ATOM 698 C C . SER A 1 91 ? -12.744 18.658 14.019 1.00 76.19 91 SER A C 1
ATOM 700 O O . SER A 1 91 ? -12.723 17.911 13.039 1.00 76.19 91 SER A O 1
ATOM 702 N N . LEU A 1 92 ? -13.373 18.351 15.156 1.00 73.56 92 LEU A N 1
ATOM 703 C CA . LEU A 1 92 ? -14.096 17.104 15.387 1.00 73.56 92 LEU A CA 1
ATOM 704 C C . LEU A 1 92 ? -15.569 17.395 15.657 1.00 73.56 92 LEU A C 1
ATOM 706 O O . LEU A 1 92 ? -15.884 18.138 16.585 1.00 73.56 92 LEU A O 1
ATOM 710 N N . SER A 1 93 ? -16.472 16.757 14.913 1.00 74.81 93 SER A N 1
ATOM 711 C CA . SER A 1 93 ? -17.904 16.793 15.230 1.00 74.81 93 SER A CA 1
ATOM 712 C C . SER A 1 93 ? -18.575 15.431 15.033 1.00 74.81 93 SER A C 1
ATOM 714 O O . SER A 1 93 ? -18.278 14.697 14.096 1.00 74.81 93 SER A O 1
ATOM 716 N N . GLY A 1 94 ? -19.461 15.051 15.956 1.00 73.50 94 GLY A N 1
ATOM 717 C CA . GLY A 1 94 ? -20.246 13.813 15.839 1.00 73.50 94 GLY A CA 1
ATOM 718 C C . GLY A 1 94 ? -19.444 12.504 15.895 1.00 73.50 94 GLY A C 1
ATOM 719 O O . GLY A 1 94 ? -19.942 11.479 15.442 1.00 73.50 94 GLY A O 1
ATOM 720 N N . ASN A 1 95 ? -18.213 12.510 16.418 1.00 78.44 95 ASN A N 1
ATOM 721 C CA . ASN A 1 95 ? -17.394 11.297 16.505 1.00 78.44 95 ASN A CA 1
ATOM 722 C C . ASN A 1 95 ? -17.683 10.500 17.782 1.00 78.44 95 ASN A C 1
ATOM 724 O O . ASN A 1 95 ? -17.916 11.074 18.848 1.00 78.44 95 ASN A O 1
ATOM 728 N N . ARG A 1 96 ? -17.613 9.171 17.680 1.00 78.06 96 ARG A N 1
ATOM 729 C CA . ARG A 1 96 ? -17.821 8.228 18.784 1.00 78.06 96 ARG A CA 1
ATOM 730 C C . ARG A 1 96 ? -16.615 7.299 18.898 1.00 78.06 96 ARG A C 1
ATOM 732 O O . ARG A 1 96 ? -16.235 6.656 17.927 1.00 78.06 96 ARG A O 1
ATOM 739 N N . PHE A 1 97 ? -16.017 7.223 20.081 1.00 78.94 97 PHE A N 1
ATOM 740 C CA . PHE A 1 97 ? -14.890 6.331 20.360 1.00 78.94 97 PHE A CA 1
ATOM 741 C C . PHE A 1 97 ? -15.351 5.254 21.340 1.00 78.94 97 PHE A C 1
ATOM 743 O O . PHE A 1 97 ? -15.782 5.581 22.444 1.00 78.94 97 PHE A O 1
ATOM 750 N N . GLU A 1 98 ? -15.273 3.983 20.955 1.00 75.94 98 GLU A N 1
ATOM 751 C CA . GLU A 1 98 ? -15.633 2.854 21.820 1.00 75.94 98 GLU A CA 1
ATOM 752 C C . GLU A 1 98 ? -14.421 1.948 22.027 1.00 75.94 98 GLU A C 1
ATOM 754 O O . GLU A 1 98 ? -13.771 1.540 21.069 1.00 75.94 98 GLU A O 1
ATOM 759 N N . ASN A 1 99 ? -14.091 1.611 23.274 1.00 76.19 99 ASN A N 1
ATOM 760 C CA . ASN A 1 99 ? -12.913 0.792 23.598 1.00 76.19 99 ASN A CA 1
ATOM 761 C C . ASN A 1 99 ? -11.599 1.334 22.997 1.00 76.19 99 ASN A C 1
ATOM 763 O O . ASN A 1 99 ? -10.783 0.568 22.481 1.00 76.19 99 ASN A O 1
ATOM 767 N N . ILE A 1 100 ? -11.400 2.656 23.047 1.00 76.50 100 ILE A N 1
ATOM 768 C CA . ILE A 1 100 ? -10.158 3.311 22.618 1.00 76.50 100 ILE A CA 1
ATOM 769 C C . ILE A 1 100 ? -9.432 3.894 23.824 1.00 76.50 100 ILE A C 1
ATOM 771 O O . ILE A 1 100 ? -10.038 4.615 24.613 1.00 76.50 100 ILE A O 1
ATOM 775 N N . GLN A 1 101 ? -8.137 3.588 23.964 1.00 77.19 101 GLN A N 1
ATOM 776 C CA . GLN A 1 101 ? -7.339 4.083 25.094 1.00 77.19 101 GLN A CA 1
ATOM 777 C C . GLN A 1 101 ? -6.960 5.557 24.923 1.00 77.19 101 GLN A C 1
ATOM 779 O O . GLN A 1 101 ? -7.051 6.327 25.875 1.00 77.19 101 GLN A O 1
ATOM 784 N N . ILE A 1 102 ? -6.548 5.956 23.717 1.00 79.00 102 ILE A N 1
ATOM 785 C CA . ILE A 1 102 ? -6.120 7.325 23.409 1.00 79.00 102 ILE A CA 1
ATOM 786 C C . ILE A 1 102 ? -6.919 7.827 22.199 1.00 79.00 102 ILE A C 1
ATOM 788 O O . ILE A 1 102 ? -6.608 7.453 21.073 1.00 79.00 102 ILE A O 1
ATOM 792 N N . PRO A 1 103 ? -7.963 8.653 22.379 1.00 74.94 103 PRO A N 1
ATOM 793 C CA . PRO A 1 103 ? -8.805 9.104 21.267 1.00 74.94 103 PRO A CA 1
ATOM 794 C C . PRO A 1 103 ? -8.048 9.913 20.212 1.00 74.94 103 PRO A C 1
ATOM 796 O O . PRO A 1 103 ? -8.316 9.758 19.023 1.00 74.94 103 PRO A O 1
ATOM 799 N N . ILE A 1 104 ? -7.102 10.753 20.640 1.00 81.38 104 ILE A N 1
ATOM 800 C CA . ILE A 1 104 ? -6.247 11.561 19.767 1.00 81.38 104 ILE A CA 1
ATOM 801 C C . ILE A 1 104 ? -4.821 11.542 20.327 1.00 81.38 104 ILE A C 1
ATOM 803 O O . ILE A 1 104 ? -4.612 11.869 21.493 1.00 81.38 104 ILE A O 1
ATOM 807 N N . GLU A 1 105 ? -3.854 11.174 19.499 1.00 82.19 105 GLU A N 1
ATOM 808 C CA . GLU A 1 105 ? -2.417 11.215 19.759 1.00 82.19 105 GLU A CA 1
ATOM 809 C C . GLU A 1 105 ? -1.784 12.295 18.875 1.00 82.19 105 GLU A C 1
ATOM 811 O O . GLU A 1 105 ? -2.033 12.334 17.671 1.00 82.19 105 GLU A O 1
ATOM 816 N N . PHE A 1 106 ? -0.953 13.155 19.465 1.00 80.81 106 PHE A N 1
ATOM 817 C CA . PHE A 1 106 ? -0.144 14.119 18.720 1.00 80.81 106 PHE A CA 1
ATOM 818 C C . PHE A 1 106 ? 1.298 13.616 18.640 1.00 80.81 106 PHE A C 1
ATOM 820 O O . PHE A 1 106 ? 1.894 13.337 19.680 1.00 80.81 106 PHE A O 1
ATOM 827 N N . ARG A 1 107 ? 1.854 13.499 17.431 1.00 78.81 107 ARG A N 1
ATOM 828 C CA . ARG A 1 107 ? 3.238 13.068 17.191 1.00 78.81 107 ARG A CA 1
ATOM 829 C C . ARG A 1 107 ? 4.152 14.260 16.928 1.00 78.81 107 ARG A C 1
ATOM 831 O O . ARG A 1 107 ? 3.775 15.196 16.221 1.00 78.81 107 ARG A O 1
ATOM 838 N N . ASP A 1 108 ? 5.331 14.219 17.540 1.00 73.69 108 ASP A N 1
ATOM 839 C CA . ASP A 1 108 ? 6.457 15.112 17.265 1.00 73.69 108 ASP A CA 1
ATOM 840 C C . ASP A 1 108 ? 7.259 14.504 16.094 1.00 73.69 108 ASP A C 1
ATOM 842 O O . ASP A 1 108 ? 8.242 13.804 16.332 1.00 73.69 108 ASP A O 1
ATOM 846 N N . ASP A 1 109 ? 6.783 14.670 14.857 1.00 59.28 109 ASP A N 1
ATOM 847 C CA . ASP A 1 109 ? 7.539 14.300 13.644 1.00 59.28 109 ASP A CA 1
ATOM 848 C C . ASP A 1 109 ? 8.536 15.405 13.247 1.00 59.28 109 ASP A C 1
ATOM 850 O O . ASP A 1 109 ? 8.190 16.602 13.416 1.00 59.28 109 ASP A O 1
#

Sequence (109 aa):
MPLYLYECNSCSCFHEVLRKMDERDQAFFCEQCGATCERVMTCANLNSKTSECKASTQYRDGTSEIESQINNNTMTNGRVGISVSKGTKVSLSGNRFENIQIPIEFRDD

Organism: NCBI:txid2528005